Protein AF-A0A8X6PS92-F1 (afdb_monomer)

Organism: Nephila pilipes (NCBI:txid299642)

Structure (mmCIF, N/CA/C/O backbone):
data_AF-A0A8X6PS92-F1
#
_entry.id   AF-A0A8X6PS92-F1
#
loop_
_atom_site.group_PDB
_atom_site.id
_atom_site.type_symbol
_atom_site.label_atom_id
_atom_site.label_alt_id
_atom_site.label_comp_id
_atom_site.label_asym_id
_atom_site.label_entity_id
_atom_site.label_seq_id
_atom_site.pdbx_PDB_ins_code
_atom_site.Cartn_x
_atom_site.Cartn_y
_atom_site.Cartn_z
_atom_site.occupancy
_atom_site.B_iso_or_equiv
_atom_site.auth_seq_id
_atom_site.auth_comp_id
_atom_site.auth_asym_id
_atom_site.auth_atom_id
_atom_site.pdbx_PDB_model_num
ATOM 1 N N . MET A 1 1 ? -15.299 3.520 23.440 1.00 48.19 1 MET A N 1
ATOM 2 C CA . MET A 1 1 ? -14.769 2.209 23.002 1.00 48.19 1 MET A CA 1
ATOM 3 C C . MET A 1 1 ? -15.934 1.290 22.659 1.00 48.19 1 MET A C 1
ATOM 5 O O . MET A 1 1 ? -16.917 1.292 23.391 1.00 48.19 1 MET A O 1
ATOM 9 N N . GLN A 1 2 ? -15.912 0.621 21.501 1.00 51.88 2 GLN A N 1
ATOM 10 C CA . GLN A 1 2 ? -16.994 -0.278 21.080 1.00 51.88 2 GLN A CA 1
ATOM 11 C C . GLN A 1 2 ? -16.654 -1.713 21.509 1.00 51.88 2 GLN A C 1
ATOM 13 O O . GLN A 1 2 ? -15.780 -2.333 20.922 1.00 51.88 2 GLN A O 1
ATOM 18 N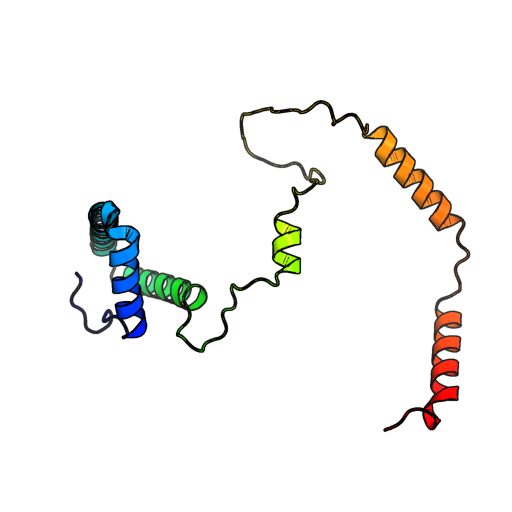 N . ASN A 1 3 ? -17.352 -2.242 22.516 1.00 41.56 3 ASN A N 1
ATOM 19 C CA . ASN A 1 3 ? -17.182 -3.619 22.993 1.00 41.56 3 ASN A CA 1
ATOM 20 C C . ASN A 1 3 ? -17.927 -4.596 22.072 1.00 41.56 3 ASN A C 1
ATOM 22 O O . ASN A 1 3 ? -19.087 -4.936 22.307 1.00 41.56 3 ASN A O 1
ATOM 26 N N . LYS A 1 4 ? -17.279 -5.011 20.984 1.00 46.00 4 LYS A N 1
ATOM 27 C CA . LYS A 1 4 ? -17.661 -6.194 20.205 1.00 46.00 4 LYS A CA 1
ATOM 28 C C . LYS A 1 4 ? -16.395 -7.009 19.993 1.00 46.00 4 LYS A C 1
ATOM 30 O O . LYS A 1 4 ? -15.435 -6.474 19.460 1.00 46.00 4 LYS A O 1
ATOM 35 N N . THR A 1 5 ? -16.436 -8.296 20.311 1.00 45.94 5 THR A N 1
ATOM 36 C CA . THR A 1 5 ? -15.331 -9.274 20.224 1.00 45.94 5 THR A CA 1
ATOM 37 C C . THR A 1 5 ? -14.675 -9.376 18.833 1.00 45.94 5 THR A C 1
ATOM 39 O O . THR A 1 5 ? -13.626 -9.976 18.677 1.00 45.94 5 THR A O 1
ATOM 42 N N . ARG A 1 6 ? -15.278 -8.772 17.794 1.00 44.06 6 ARG A N 1
ATOM 43 C CA . ARG A 1 6 ? -14.731 -8.662 16.426 1.00 44.06 6 ARG A CA 1
ATOM 44 C C . ARG A 1 6 ? -13.796 -7.453 16.221 1.00 44.06 6 ARG A C 1
ATOM 46 O O . ARG A 1 6 ? -13.252 -7.299 15.137 1.00 44.06 6 ARG A O 1
ATOM 53 N N . LEU A 1 7 ? -13.696 -6.558 17.201 1.00 59.22 7 LEU A N 1
ATOM 54 C CA . LEU A 1 7 ? -12.907 -5.317 17.159 1.00 59.22 7 LEU A CA 1
ATOM 55 C C . LEU A 1 7 ? -11.775 -5.327 18.198 1.00 59.22 7 LEU A C 1
ATOM 57 O O . LEU A 1 7 ? -11.254 -4.269 18.545 1.00 59.22 7 LEU A O 1
ATOM 61 N N . GLU A 1 8 ? -11.434 -6.498 18.738 1.00 71.62 8 GLU A N 1
ATOM 62 C CA . GLU A 1 8 ? -10.264 -6.626 19.601 1.00 71.62 8 GLU A CA 1
ATOM 63 C C . GLU A 1 8 ? -9.004 -6.415 18.761 1.00 71.62 8 GLU A C 1
ATOM 65 O O . GLU A 1 8 ? -8.849 -7.000 17.689 1.00 71.62 8 GLU A O 1
ATOM 70 N N . LEU A 1 9 ? -8.150 -5.506 19.234 1.00 80.50 9 LEU A N 1
ATOM 71 C CA . LEU A 1 9 ? -6.857 -5.222 18.626 1.00 80.50 9 LEU A CA 1
ATOM 72 C C . LEU A 1 9 ? -5.986 -6.470 18.755 1.00 80.50 9 LEU A C 1
ATOM 74 O O . LEU A 1 9 ? -5.870 -7.023 19.849 1.00 80.50 9 LEU A O 1
ATOM 78 N N . ALA A 1 10 ? -5.343 -6.880 17.666 1.00 86.12 10 ALA A N 1
ATOM 79 C CA . ALA A 1 10 ? -4.267 -7.857 17.748 1.00 86.12 10 ALA A CA 1
ATOM 80 C C . ALA A 1 10 ? -3.093 -7.288 18.568 1.00 86.12 10 ALA A C 1
ATOM 82 O O . ALA A 1 10 ? -2.927 -6.068 18.661 1.00 86.12 10 ALA A O 1
ATOM 83 N N . ASP A 1 11 ? -2.235 -8.153 19.112 1.00 87.88 11 ASP A N 1
ATOM 84 C CA . ASP A 1 11 ? -1.134 -7.738 19.998 1.00 87.88 11 ASP A CA 1
ATOM 85 C C . ASP A 1 11 ? -0.231 -6.658 19.369 1.00 87.88 11 ASP A C 1
ATOM 87 O O . ASP A 1 11 ? 0.101 -5.661 20.013 1.00 87.88 11 ASP A O 1
ATOM 91 N N . TYR A 1 12 ? 0.087 -6.785 18.073 1.00 88.19 12 TYR A N 1
ATOM 92 C CA . TYR A 1 12 ? 0.883 -5.788 17.342 1.00 88.19 12 TYR A CA 1
ATOM 93 C C . TYR A 1 12 ? 0.141 -4.450 17.145 1.00 88.19 12 TYR A C 1
ATOM 95 O O . TYR A 1 12 ? 0.764 -3.387 17.103 1.00 88.19 12 TYR A O 1
ATOM 103 N N . GLU A 1 13 ? -1.191 -4.472 17.021 1.00 89.75 13 GLU A N 1
ATOM 104 C CA . GLU A 1 13 ? -2.014 -3.261 16.913 1.00 89.75 13 GLU A CA 1
ATOM 105 C C . GLU A 1 13 ? -2.071 -2.538 18.266 1.00 89.75 13 GLU A C 1
ATOM 107 O O . GLU A 1 13 ? -1.978 -1.308 18.315 1.00 89.75 13 GLU A O 1
ATOM 112 N N . ALA A 1 14 ? -2.155 -3.291 19.368 1.00 89.81 14 ALA A N 1
ATOM 113 C CA . ALA A 1 14 ? -2.106 -2.756 20.726 1.00 89.81 14 ALA A CA 1
ATOM 114 C C . ALA A 1 14 ? -0.734 -2.140 21.055 1.00 89.81 14 ALA A C 1
ATOM 116 O O . ALA A 1 14 ? -0.669 -1.029 21.589 1.00 89.81 14 ALA A O 1
ATOM 117 N N . GLU A 1 15 ? 0.364 -2.801 20.675 1.00 91.38 15 GLU A N 1
ATOM 118 C CA . GLU A 1 15 ? 1.717 -2.253 20.823 1.00 91.38 15 GLU A CA 1
ATOM 119 C C . GLU A 1 15 ? 1.889 -0.956 20.013 1.00 91.38 15 GLU A C 1
ATOM 121 O O . GLU A 1 15 ? 2.382 0.056 20.528 1.00 91.38 15 GLU A O 1
ATOM 126 N N . ASN A 1 16 ? 1.410 -0.940 18.765 1.00 91.44 16 ASN A N 1
ATOM 127 C CA . ASN A 1 16 ? 1.416 0.259 17.929 1.00 91.44 16 ASN A CA 1
ATOM 128 C C . ASN A 1 16 ? 0.600 1.397 18.549 1.00 91.44 16 ASN A C 1
ATOM 130 O O . ASN A 1 16 ? 1.055 2.544 18.551 1.00 91.44 16 ASN A O 1
ATOM 134 N N . LEU A 1 17 ? -0.576 1.101 19.105 1.00 93.38 17 LEU A N 1
ATOM 135 C CA . LEU A 1 17 ? -1.399 2.090 19.795 1.00 93.38 17 LEU A CA 1
ATOM 136 C C . LEU A 1 17 ? -0.660 2.685 20.999 1.00 93.38 17 LEU A C 1
ATOM 138 O O . LEU A 1 17 ? -0.602 3.909 21.125 1.00 93.38 17 LEU A O 1
ATOM 142 N N . ALA A 1 18 ? -0.043 1.851 21.838 1.00 93.69 18 ALA A N 1
ATOM 143 C CA . ALA A 1 18 ? 0.746 2.305 22.983 1.00 93.69 18 ALA A CA 1
ATOM 144 C C . ALA A 1 18 ? 1.922 3.197 22.544 1.00 93.69 18 ALA A C 1
ATOM 146 O O . ALA A 1 18 ? 2.185 4.254 23.132 1.00 93.69 18 ALA A O 1
ATOM 147 N N . ARG A 1 19 ? 2.600 2.826 21.451 1.00 93.75 19 ARG A N 1
ATOM 148 C CA . ARG A 1 19 ? 3.671 3.636 20.858 1.00 93.75 19 ARG A CA 1
ATOM 149 C C . ARG A 1 19 ? 3.152 4.987 20.360 1.00 93.75 19 ARG A C 1
ATOM 151 O O . ARG A 1 19 ? 3.762 6.017 20.654 1.00 93.75 19 ARG A O 1
ATOM 158 N N . LEU A 1 20 ? 2.031 5.002 19.638 1.00 95.19 20 LEU A N 1
ATOM 159 C CA . LEU A 1 20 ? 1.408 6.223 19.118 1.00 95.19 20 LEU A CA 1
ATOM 160 C C . LEU A 1 20 ? 0.930 7.143 20.246 1.00 95.19 20 LEU A C 1
ATOM 162 O O . LEU A 1 20 ? 1.161 8.348 20.172 1.00 95.19 20 LEU A O 1
ATOM 166 N N . GLN A 1 21 ? 0.347 6.594 21.314 1.00 93.69 21 GLN A N 1
ATOM 167 C CA . GLN A 1 21 ? -0.027 7.343 22.518 1.00 93.69 21 GLN A CA 1
ATOM 168 C C . GLN A 1 21 ? 1.178 8.029 23.160 1.00 93.69 21 GLN A C 1
ATOM 170 O O . GLN A 1 21 ? 1.115 9.210 23.502 1.00 93.69 21 GLN A O 1
ATOM 175 N N . LYS A 1 22 ? 2.309 7.321 23.266 1.00 95.88 22 LYS A N 1
ATOM 176 C CA . LYS A 1 22 ? 3.552 7.898 23.790 1.00 95.88 22 LYS A CA 1
ATOM 177 C C . LYS A 1 22 ? 4.093 9.006 22.881 1.00 95.88 22 LYS A C 1
ATOM 179 O O . LYS A 1 22 ? 4.467 10.070 23.375 1.00 95.88 22 LYS A O 1
ATOM 184 N N . MET A 1 23 ? 4.115 8.781 21.564 1.00 95.69 23 MET A N 1
ATOM 185 C CA . MET A 1 23 ? 4.617 9.747 20.575 1.00 95.69 23 MET A CA 1
ATOM 186 C C . MET A 1 23 ? 3.747 11.007 20.474 1.00 95.69 23 MET A C 1
ATOM 188 O O . MET A 1 23 ? 4.273 12.114 20.365 1.00 95.69 23 MET A O 1
ATOM 192 N N . PHE A 1 24 ? 2.425 10.851 20.527 1.00 95.06 24 PHE A N 1
ATOM 193 C CA . PHE A 1 24 ? 1.454 11.933 20.362 1.00 95.06 24 PHE A CA 1
ATOM 194 C C . PHE A 1 24 ? 0.771 12.339 21.671 1.00 95.06 24 PHE A C 1
ATOM 196 O O . PHE A 1 24 ? -0.322 12.898 21.637 1.00 95.06 24 PHE A O 1
ATOM 203 N N . SER A 1 25 ? 1.425 12.133 22.816 1.00 95.50 25 SER A N 1
ATOM 204 C CA . SER A 1 25 ? 0.867 12.384 24.156 1.00 95.50 25 SER A CA 1
ATOM 205 C C . SER A 1 25 ? 0.214 13.763 24.305 1.00 95.50 25 SER A C 1
ATOM 207 O O . SER A 1 25 ? -0.923 13.872 24.750 1.00 95.50 25 SER A O 1
ATOM 209 N N . ARG A 1 26 ? 0.878 14.826 23.832 1.00 96.69 26 ARG A N 1
ATOM 210 C CA . ARG A 1 26 ? 0.360 16.209 23.893 1.00 96.69 26 ARG A CA 1
ATOM 211 C C . ARG A 1 26 ? -0.878 16.461 23.029 1.00 96.69 26 ARG A C 1
ATOM 213 O O . ARG A 1 26 ? -1.601 17.417 23.277 1.00 96.69 26 ARG A O 1
ATOM 220 N N . LYS A 1 27 ? -1.093 15.655 21.986 1.00 96.38 27 LYS A N 1
ATOM 221 C CA . LYS A 1 27 ? -2.238 15.761 21.066 1.00 96.38 27 LYS A CA 1
ATOM 222 C C . LYS A 1 27 ? -3.246 14.629 21.269 1.00 96.38 27 LYS A C 1
ATOM 224 O O . LYS A 1 27 ? -4.194 14.530 20.494 1.00 96.38 27 LYS A O 1
ATOM 229 N N . TRP A 1 28 ? -3.052 13.786 22.284 1.00 95.50 28 TRP A N 1
ATOM 230 C CA . TRP A 1 28 ? -3.841 12.575 22.461 1.00 95.50 28 TRP A CA 1
ATOM 231 C C . TRP A 1 28 ? -5.327 12.878 22.656 1.00 95.50 28 TRP A C 1
ATOM 233 O O . TRP A 1 28 ? -6.155 12.262 21.995 1.00 95.50 28 TRP A O 1
ATOM 243 N N . GLU A 1 29 ? -5.654 13.900 23.449 1.00 95.88 29 GLU A N 1
ATOM 244 C CA . GLU A 1 29 ? -7.038 14.354 23.642 1.00 95.88 29 GLU A CA 1
ATOM 245 C C . GLU A 1 29 ? -7.724 14.731 22.324 1.00 95.88 29 GLU A C 1
ATOM 247 O O . GLU A 1 29 ? -8.868 14.357 22.080 1.00 95.88 29 GLU A O 1
ATOM 252 N N . PHE A 1 30 ? -7.010 15.406 21.418 1.00 97.06 30 PHE A N 1
ATOM 253 C CA . PHE A 1 30 ? -7.554 15.756 20.106 1.00 97.06 30 PHE A CA 1
ATOM 254 C C . PHE A 1 30 ? -7.804 14.513 19.243 1.00 97.06 30 PHE A C 1
ATOM 256 O O . PHE A 1 30 ? -8.857 14.392 18.618 1.00 97.06 30 PHE A O 1
ATOM 263 N N . ILE A 1 31 ? -6.856 13.570 19.237 1.00 95.31 31 ILE A N 1
ATOM 264 C CA . ILE A 1 31 ? -6.979 12.299 18.509 1.00 95.31 31 ILE A CA 1
ATOM 265 C C . ILE A 1 31 ? -8.169 11.496 19.047 1.00 95.31 31 ILE A C 1
ATOM 267 O O . ILE A 1 31 ? -8.984 10.996 18.271 1.00 95.31 31 ILE A O 1
ATOM 271 N N . PHE A 1 32 ? -8.301 11.406 20.370 1.00 94.00 32 PHE A N 1
ATOM 272 C CA . PHE A 1 32 ? -9.398 10.703 21.022 1.00 94.00 32 PHE A CA 1
ATOM 273 C C . PHE A 1 32 ? -10.750 11.353 20.716 1.00 94.00 32 PHE A C 1
ATOM 275 O O . PHE A 1 32 ? -11.689 10.657 20.332 1.00 94.00 32 PHE A O 1
ATOM 282 N N . MET A 1 33 ? -10.839 12.682 20.804 1.00 97.19 33 MET A N 1
ATOM 283 C CA . MET A 1 33 ? -12.042 13.436 20.452 1.00 97.19 33 MET A CA 1
ATOM 284 C C . MET A 1 33 ? -12.461 13.188 18.994 1.00 97.19 33 MET A C 1
ATOM 286 O O . MET A 1 33 ? -13.640 12.959 18.720 1.00 97.19 33 MET A O 1
ATOM 290 N N . GLN A 1 34 ? -11.505 13.173 18.059 1.00 97.50 34 GLN A N 1
ATOM 291 C CA . GLN A 1 34 ? -11.776 12.875 16.651 1.00 97.50 34 GLN A CA 1
ATOM 292 C C . GLN A 1 34 ? -12.269 11.431 16.457 1.00 97.50 34 GLN A C 1
ATOM 294 O O . GLN A 1 34 ? -13.259 11.211 15.756 1.00 97.50 34 GLN A O 1
ATOM 299 N N . ALA A 1 35 ? -11.634 10.454 17.112 1.00 93.44 35 ALA A N 1
ATOM 300 C CA . ALA A 1 35 ? -12.055 9.053 17.065 1.00 93.44 35 ALA A CA 1
ATOM 301 C C . ALA A 1 35 ? -13.463 8.852 17.657 1.00 93.44 35 ALA A C 1
ATOM 303 O O . ALA A 1 35 ? -14.273 8.088 17.128 1.00 93.44 35 ALA A O 1
ATOM 304 N N . GLU A 1 36 ? -13.791 9.566 18.736 1.00 93.31 36 GLU A N 1
ATOM 305 C CA . GLU A 1 36 ? -15.114 9.513 19.352 1.00 93.31 36 GLU A CA 1
ATOM 306 C C . GLU A 1 36 ? -16.194 10.118 18.441 1.00 93.31 36 GLU A C 1
ATOM 308 O O . GLU A 1 36 ? -17.279 9.543 18.294 1.00 93.31 36 GLU A O 1
ATOM 313 N N . ALA A 1 37 ? -15.898 11.249 17.792 1.00 96.06 37 ALA A N 1
ATOM 314 C CA . ALA A 1 37 ? -16.785 11.871 16.815 1.00 96.06 37 ALA A CA 1
ATOM 315 C C . ALA A 1 37 ? -17.047 10.943 15.618 1.00 96.06 37 ALA A C 1
ATOM 317 O O . ALA A 1 37 ? -18.206 10.747 15.245 1.00 96.06 37 ALA A O 1
ATOM 318 N N . GLN A 1 38 ? -16.006 10.302 15.080 1.00 93.31 38 GLN A N 1
ATOM 319 C CA . GLN A 1 38 ? -16.133 9.326 13.994 1.00 93.31 38 GLN A CA 1
ATOM 320 C C . GLN A 1 38 ? -17.026 8.145 14.410 1.00 93.31 38 GLN A C 1
ATOM 322 O O . GLN A 1 38 ? -18.027 7.858 13.753 1.00 93.31 38 GLN A O 1
ATOM 327 N N . ALA A 1 39 ? -16.780 7.563 15.590 1.00 90.94 39 ALA A N 1
ATOM 328 C CA . ALA A 1 39 ? -17.594 6.469 16.117 1.00 90.94 39 ALA A CA 1
ATOM 329 C C . ALA A 1 39 ? -19.074 6.852 16.321 1.00 90.94 39 ALA A C 1
ATOM 331 O O . ALA A 1 39 ? -19.955 5.992 16.214 1.00 90.94 39 ALA A O 1
ATOM 332 N N . LYS A 1 40 ? -19.377 8.123 16.629 1.00 94.25 40 LYS A N 1
ATOM 333 C CA . LYS A 1 40 ? -20.757 8.638 16.717 1.00 94.25 40 LYS A CA 1
ATOM 334 C C . LYS A 1 40 ? -21.428 8.696 15.343 1.00 94.25 40 LYS A C 1
ATOM 336 O O . LYS A 1 40 ? -22.611 8.369 15.251 1.00 94.25 40 LYS A O 1
ATOM 341 N N . VAL A 1 41 ? -20.700 9.073 14.293 1.00 93.81 41 VAL A N 1
ATOM 342 C CA . VAL A 1 41 ? -21.212 9.072 12.912 1.00 93.81 41 VAL A CA 1
ATOM 343 C C . VAL A 1 41 ? -21.459 7.641 12.442 1.00 93.81 41 VAL A C 1
ATOM 345 O O . VAL A 1 41 ? -22.553 7.335 11.971 1.00 93.81 41 VAL A O 1
ATOM 348 N N . ASP A 1 42 ? -20.512 6.731 12.670 1.00 90.12 42 ASP A N 1
ATOM 349 C CA . ASP A 1 42 ? -20.656 5.332 12.253 1.00 90.12 42 ASP A CA 1
ATOM 350 C C . ASP A 1 42 ? -21.817 4.642 12.963 1.00 90.12 42 ASP A C 1
ATOM 352 O O . ASP A 1 42 ? -22.511 3.819 12.370 1.00 90.12 42 ASP A O 1
ATOM 356 N N . LYS A 1 43 ? -22.114 5.036 14.210 1.00 90.50 43 LYS A N 1
ATOM 357 C CA . LYS A 1 43 ? -23.293 4.564 14.947 1.00 90.50 43 LYS A CA 1
ATOM 358 C C . LYS A 1 43 ? -24.627 4.870 14.272 1.00 90.50 43 LYS A C 1
ATOM 360 O O . LYS A 1 43 ? -25.556 4.095 14.497 1.00 90.50 43 LYS A O 1
ATOM 365 N N . LYS A 1 44 ? -24.710 5.923 13.457 1.00 94.25 44 LYS A N 1
ATOM 366 C CA . LYS A 1 44 ? -25.926 6.313 12.728 1.00 94.25 44 LYS A CA 1
ATOM 367 C C . LYS A 1 44 ? -26.111 5.564 11.404 1.00 94.25 44 LYS A C 1
ATOM 369 O O . LYS A 1 44 ? -27.194 5.638 10.843 1.00 94.25 44 LYS A O 1
ATOM 374 N N . ARG A 1 45 ? -25.084 4.856 10.919 1.00 93.12 45 ARG A N 1
ATOM 375 C CA . ARG A 1 45 ? -25.134 4.089 9.665 1.00 93.12 45 ARG A CA 1
ATOM 376 C C . ARG A 1 45 ? -25.825 2.745 9.819 1.00 93.12 45 ARG A C 1
ATOM 378 O O . ARG A 1 45 ? -25.763 2.125 10.893 1.00 93.12 45 ARG A O 1
ATOM 385 N N . ASP A 1 46 ? -26.360 2.258 8.703 1.00 95.56 46 ASP A N 1
ATOM 386 C CA . ASP A 1 46 ? -26.956 0.933 8.597 1.00 95.56 46 ASP A CA 1
ATOM 387 C C . ASP A 1 46 ? -25.942 -0.172 8.898 1.00 95.56 46 ASP A C 1
ATOM 389 O O . ASP A 1 46 ? -24.733 -0.054 8.684 1.00 95.56 46 ASP A O 1
ATOM 393 N N . LYS A 1 47 ? -26.440 -1.299 9.414 1.00 93.25 47 LYS A N 1
ATOM 394 C CA . LYS A 1 47 ? -25.593 -2.413 9.869 1.00 93.25 47 LYS A CA 1
ATOM 395 C C . LYS A 1 47 ? -24.736 -2.997 8.745 1.00 93.25 47 LYS A C 1
ATOM 397 O O . LYS A 1 47 ? -23.607 -3.408 9.011 1.00 93.25 47 LYS A O 1
ATOM 402 N N . LEU A 1 48 ? -25.281 -3.089 7.530 1.00 94.31 48 LEU A N 1
ATOM 403 C CA . LEU A 1 48 ? -24.550 -3.609 6.375 1.00 94.31 48 LEU A CA 1
ATOM 404 C C . LEU A 1 48 ? -23.489 -2.611 5.912 1.00 94.31 48 LEU A C 1
ATOM 406 O O . LEU A 1 48 ? -22.325 -2.983 5.807 1.00 94.31 48 LEU A O 1
ATOM 410 N N . GLU A 1 49 ? -23.877 -1.350 5.724 1.00 93.62 49 GLU A N 1
ATOM 411 C CA . GLU A 1 49 ? -22.976 -0.271 5.312 1.00 93.62 49 GLU A CA 1
ATOM 412 C C . GLU A 1 49 ? -21.789 -0.139 6.273 1.00 93.62 49 GLU A C 1
ATOM 414 O O . GLU A 1 49 ? -20.637 -0.155 5.847 1.00 93.62 49 GLU A O 1
ATOM 419 N N . ARG A 1 50 ? -22.055 -0.138 7.584 1.00 93.81 50 ARG A N 1
ATOM 420 C CA . ARG A 1 50 ? -21.006 -0.094 8.608 1.00 93.81 50 ARG A CA 1
ATOM 421 C C . ARG A 1 50 ? -20.036 -1.266 8.502 1.00 93.81 50 ARG A C 1
ATOM 423 O O . ARG A 1 50 ? -18.836 -1.066 8.577 1.00 93.81 50 ARG A O 1
ATOM 430 N N . LYS A 1 51 ? -20.530 -2.491 8.288 1.00 92.31 51 LYS A N 1
ATOM 431 C CA . LYS A 1 51 ? -19.653 -3.664 8.128 1.00 92.31 51 LYS A CA 1
ATOM 432 C C . LYS A 1 51 ? -18.753 -3.553 6.898 1.00 92.31 51 LYS A C 1
ATOM 434 O O . LYS A 1 51 ? -17.619 -4.018 6.969 1.00 92.31 51 LYS A O 1
ATOM 439 N N . VAL A 1 52 ? -19.271 -3.011 5.796 1.00 95.25 52 VAL A N 1
ATOM 440 C CA . VAL A 1 52 ? -18.503 -2.820 4.559 1.00 95.25 52 VAL A CA 1
ATOM 441 C C . VAL A 1 52 ? -17.425 -1.763 4.775 1.00 95.25 52 VAL A C 1
ATOM 443 O O . VAL A 1 52 ? -16.264 -2.037 4.486 1.00 95.25 52 VAL A O 1
ATOM 446 N N . LEU A 1 53 ? -17.783 -0.609 5.344 1.00 94.50 53 LEU A N 1
ATOM 447 C CA . LEU A 1 53 ? -16.837 0.474 5.620 1.00 94.50 53 LEU A CA 1
ATOM 448 C C . LEU A 1 53 ? -15.755 0.055 6.624 1.00 94.50 53 LEU A C 1
ATOM 450 O O . LEU A 1 53 ? -14.578 0.224 6.323 1.00 94.50 53 LEU A O 1
ATOM 454 N N . ASP A 1 54 ? -16.123 -0.588 7.740 1.00 91.88 54 ASP A N 1
ATOM 455 C CA . ASP A 1 54 ? -15.159 -1.120 8.718 1.00 91.88 54 ASP A CA 1
ATOM 456 C C . ASP A 1 54 ? -14.172 -2.098 8.045 1.00 91.88 54 ASP A C 1
ATOM 458 O O . ASP A 1 54 ? -12.978 -2.106 8.337 1.00 91.88 54 ASP A O 1
ATOM 462 N N . SER A 1 55 ? -14.666 -2.944 7.129 1.00 91.94 55 SER A N 1
ATOM 463 C CA . SER A 1 55 ? -13.831 -3.916 6.413 1.00 91.94 55 SER A CA 1
ATOM 464 C C . SER A 1 55 ? -12.896 -3.253 5.403 1.00 91.94 55 SER A C 1
ATOM 466 O O . 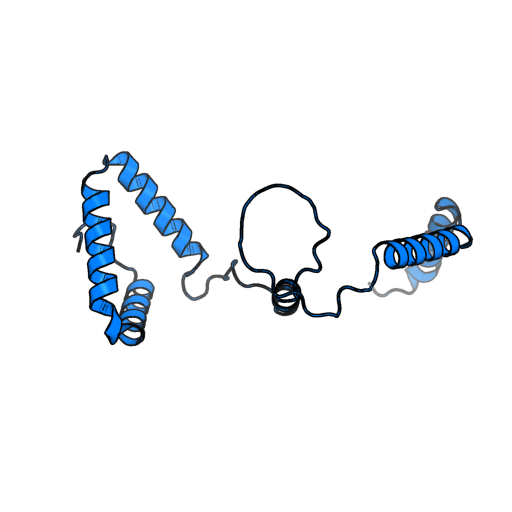SER A 1 55 ? -11.764 -3.706 5.247 1.00 91.94 55 SER A O 1
ATOM 468 N N . GLN A 1 56 ? -13.355 -2.214 4.703 1.00 95.38 56 GLN A N 1
ATOM 469 C CA . GLN A 1 56 ? -12.531 -1.444 3.769 1.00 95.38 56 GLN A CA 1
ATOM 470 C C . GLN A 1 56 ? -11.438 -0.673 4.507 1.00 95.38 56 GLN A C 1
ATOM 472 O O . GLN A 1 56 ? -10.284 -0.690 4.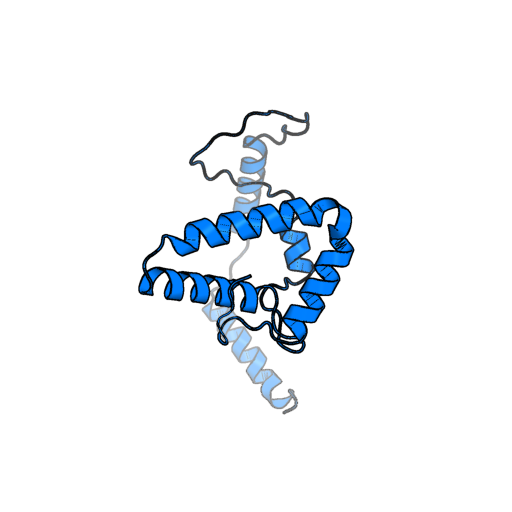085 1.00 95.38 56 GLN A O 1
ATOM 477 N N . GLU A 1 57 ? -11.791 -0.039 5.624 1.00 93.00 57 GLU A N 1
ATOM 478 C CA . GLU A 1 57 ? -10.832 0.664 6.470 1.00 93.00 57 GLU A CA 1
ATOM 479 C C . GLU A 1 57 ? -9.778 -0.300 7.025 1.00 93.00 57 GLU A C 1
ATOM 481 O O . GLU A 1 57 ? -8.585 -0.002 6.964 1.00 93.00 57 GLU A O 1
ATOM 486 N N . ARG A 1 58 ? -10.184 -1.492 7.483 1.00 91.12 58 ARG A N 1
ATOM 487 C CA . ARG A 1 58 ? -9.229 -2.509 7.941 1.00 91.12 58 ARG A CA 1
ATOM 488 C C . ARG A 1 58 ? -8.274 -2.940 6.827 1.00 91.12 58 ARG A C 1
ATOM 490 O O . ARG A 1 58 ? -7.068 -2.881 7.027 1.00 91.12 58 ARG A O 1
ATOM 497 N N . ALA A 1 59 ? -8.790 -3.242 5.634 1.00 91.56 59 ALA A N 1
ATOM 498 C CA . ALA A 1 59 ? -7.958 -3.606 4.486 1.00 91.56 59 ALA A CA 1
ATOM 499 C C . ALA A 1 59 ? -6.981 -2.488 4.074 1.00 91.56 59 ALA A C 1
ATOM 501 O O . ALA A 1 59 ? -5.846 -2.761 3.682 1.00 91.56 59 ALA A O 1
ATOM 502 N N . PHE A 1 60 ? -7.392 -1.219 4.181 1.00 93.94 60 PHE A N 1
ATOM 503 C CA . PHE A 1 60 ? -6.493 -0.087 3.956 1.00 93.94 60 PHE A CA 1
ATOM 504 C C . PHE A 1 60 ? -5.318 -0.109 4.941 1.00 93.94 60 PHE A C 1
ATOM 506 O O . PHE A 1 60 ? -4.162 0.037 4.527 1.00 93.94 60 PHE A O 1
ATOM 513 N N . TRP A 1 61 ? -5.599 -0.305 6.231 1.00 93.25 61 TRP A N 1
ATOM 514 C CA . TRP A 1 61 ? -4.562 -0.346 7.257 1.00 93.25 61 TRP A CA 1
ATOM 515 C C . TRP A 1 61 ? -3.670 -1.582 7.150 1.00 93.25 61 TRP A C 1
ATOM 517 O O . TRP A 1 61 ? -2.466 -1.432 7.333 1.00 93.25 61 TRP A O 1
ATOM 527 N N . ASP A 1 62 ? -4.198 -2.739 6.749 1.00 90.00 62 ASP A N 1
ATOM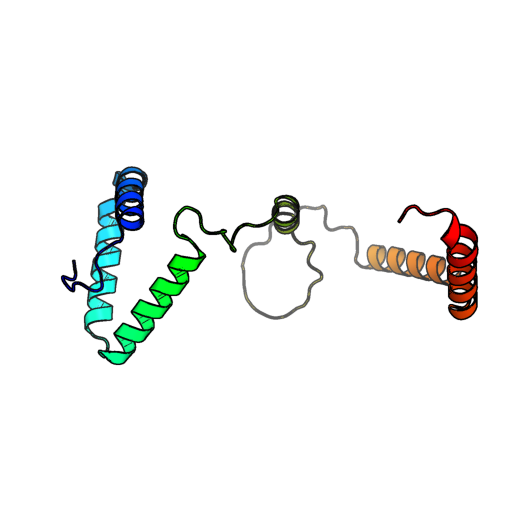 528 C CA . ASP A 1 62 ? -3.407 -3.960 6.531 1.00 90.00 62 ASP A CA 1
ATOM 529 C C . ASP A 1 62 ? -2.310 -3.760 5.468 1.00 90.00 62 ASP A C 1
ATOM 531 O O . ASP A 1 62 ? -1.209 -4.291 5.592 1.00 90.00 62 ASP A O 1
ATOM 535 N N . VAL A 1 63 ? -2.569 -2.939 4.443 1.00 90.44 63 VAL A N 1
ATOM 536 C CA . VAL A 1 63 ? -1.577 -2.605 3.404 1.00 90.44 63 VAL A CA 1
ATOM 537 C C . VAL A 1 63 ? -0.534 -1.600 3.904 1.00 90.44 63 VAL A C 1
ATOM 539 O O . VAL A 1 63 ? 0.647 -1.714 3.583 1.00 90.44 63 VAL A O 1
ATOM 542 N N . HIS A 1 64 ? -0.953 -0.592 4.673 1.00 90.62 64 HIS A N 1
ATOM 543 C CA . HIS A 1 64 ? -0.080 0.520 5.077 1.00 90.62 64 HIS A CA 1
ATOM 544 C C . HIS A 1 64 ? 0.656 0.277 6.399 1.00 90.62 64 HIS A C 1
AT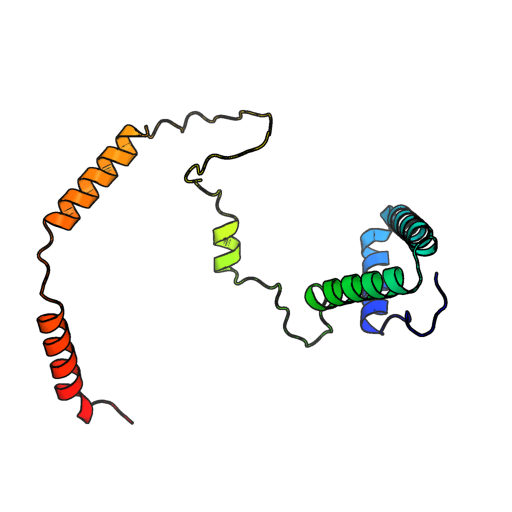OM 546 O O . HIS A 1 64 ? 1.645 0.955 6.695 1.00 90.62 64 HIS A O 1
ATOM 552 N N . ARG A 1 65 ? 0.152 -0.632 7.228 1.00 89.44 65 ARG A N 1
ATOM 553 C CA . ARG A 1 65 ? 0.708 -1.064 8.514 1.00 89.44 65 ARG A CA 1
ATOM 554 C C . ARG A 1 65 ? 0.642 -2.593 8.571 1.00 89.44 65 ARG A C 1
ATOM 556 O O . ARG A 1 65 ? -0.063 -3.133 9.424 1.00 89.44 65 ARG A O 1
ATOM 563 N N . PRO A 1 66 ? 1.343 -3.278 7.649 1.00 87.81 66 PRO A N 1
ATOM 564 C CA . PRO A 1 66 ? 1.293 -4.727 7.574 1.00 87.81 66 PRO A CA 1
ATOM 565 C C . PRO A 1 66 ? 1.792 -5.352 8.874 1.00 87.81 66 PRO A C 1
ATOM 567 O O . PRO A 1 66 ? 2.606 -4.769 9.598 1.00 87.81 66 PRO A O 1
ATOM 570 N N . VAL A 1 67 ? 1.301 -6.559 9.149 1.00 86.06 67 VAL A N 1
ATOM 571 C CA . VAL A 1 67 ? 1.749 -7.372 10.282 1.00 86.06 67 VAL A CA 1
ATOM 572 C C . VAL A 1 67 ? 3.280 -7.498 10.239 1.00 86.06 67 VAL A C 1
ATOM 574 O O . VAL A 1 67 ? 3.839 -7.699 9.154 1.00 86.06 67 VAL A O 1
ATOM 577 N N . PRO A 1 68 ? 3.983 -7.389 11.383 1.00 84.62 68 PRO A N 1
ATOM 578 C CA . PRO A 1 68 ? 5.427 -7.589 11.426 1.00 84.62 68 PRO A CA 1
ATOM 579 C C . PRO A 1 68 ? 5.838 -8.908 10.755 1.00 84.62 68 PRO A C 1
ATOM 581 O O . PRO A 1 68 ? 5.302 -9.967 11.069 1.00 84.62 68 PRO A O 1
ATOM 584 N N . GLY A 1 69 ? 6.783 -8.838 9.815 1.00 85.00 69 GLY A N 1
ATOM 585 C CA . GLY A 1 69 ? 7.231 -9.989 9.019 1.00 85.00 69 GLY A CA 1
ATOM 586 C C . GLY A 1 69 ? 6.551 -10.136 7.652 1.00 85.00 69 GLY A C 1
ATOM 587 O O . GLY A 1 69 ? 7.061 -10.874 6.810 1.00 85.00 69 GLY A O 1
ATOM 588 N N . CYS A 1 70 ? 5.465 -9.408 7.376 1.00 84.44 70 CYS A N 1
ATOM 589 C CA . CYS A 1 70 ? 4.905 -9.302 6.028 1.00 84.44 70 CYS A CA 1
ATOM 590 C C . CYS A 1 70 ? 5.654 -8.249 5.195 1.00 84.44 70 CYS A C 1
ATOM 592 O O . CYS A 1 70 ? 6.103 -7.223 5.706 1.00 84.44 70 CYS A O 1
ATOM 594 N N . VAL A 1 71 ? 5.763 -8.490 3.886 1.00 86.31 71 VAL A N 1
ATOM 595 C CA . VAL A 1 71 ? 6.378 -7.539 2.949 1.00 86.31 71 VAL A CA 1
ATOM 596 C C . VAL A 1 71 ? 5.530 -6.273 2.867 1.00 86.31 71 VAL A C 1
ATOM 598 O O . VAL A 1 71 ? 4.332 -6.334 2.593 1.00 86.31 71 VAL A O 1
ATOM 601 N N . ASN A 1 72 ? 6.162 -5.116 3.050 1.00 87.50 72 ASN A N 1
ATOM 602 C CA . ASN A 1 72 ? 5.496 -3.832 2.924 1.00 87.50 72 ASN A CA 1
ATOM 603 C C . ASN A 1 72 ? 5.433 -3.390 1.458 1.00 87.50 72 ASN A C 1
ATOM 605 O O . ASN A 1 72 ? 6.396 -2.875 0.891 1.00 87.50 72 ASN A O 1
ATOM 609 N N . THR A 1 73 ? 4.267 -3.552 0.839 1.00 85.38 73 THR A N 1
ATOM 610 C CA . THR A 1 73 ? 4.049 -3.207 -0.574 1.00 85.38 73 THR A CA 1
ATOM 611 C C . THR A 1 73 ? 4.032 -1.703 -0.844 1.00 85.38 73 THR A C 1
ATOM 613 O O . THR A 1 73 ? 4.042 -1.293 -2.003 1.00 85.38 73 THR A O 1
ATOM 616 N N . THR A 1 74 ? 3.980 -0.869 0.200 1.00 85.25 74 THR A N 1
ATOM 617 C CA . THR A 1 74 ? 4.024 0.595 0.062 1.00 85.25 74 THR A CA 1
ATOM 618 C C . THR A 1 74 ? 5.451 1.142 0.021 1.00 85.25 74 THR A C 1
ATOM 620 O O . THR A 1 74 ? 5.648 2.318 -0.294 1.00 85.25 74 THR A O 1
ATOM 623 N N . GLU A 1 75 ? 6.458 0.306 0.299 1.00 81.38 75 GLU A N 1
ATOM 624 C CA . GLU A 1 75 ? 7.855 0.717 0.238 1.00 81.38 75 GLU A CA 1
ATOM 625 C C . GLU A 1 75 ? 8.286 0.990 -1.199 1.00 81.38 75 GLU A C 1
ATOM 627 O O . GLU A 1 75 ? 8.068 0.212 -2.130 1.00 81.38 75 GLU A O 1
ATOM 632 N N . MET A 1 76 ? 8.913 2.146 -1.384 1.00 79.75 76 MET A N 1
ATOM 633 C CA . MET A 1 76 ? 9.439 2.560 -2.670 1.00 79.75 76 MET A CA 1
ATOM 634 C C . MET A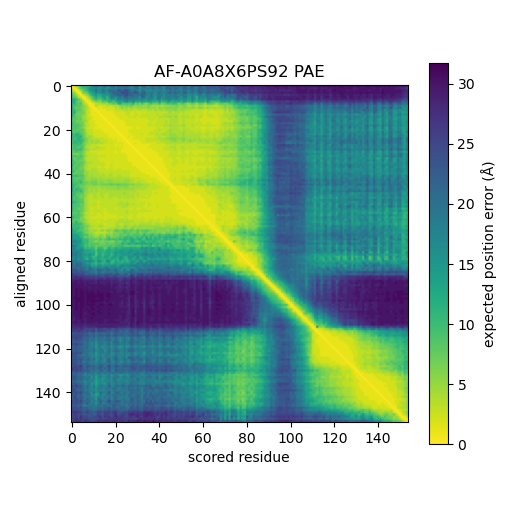 1 76 ? 10.950 2.434 -2.670 1.00 79.75 76 MET A C 1
ATOM 636 O O . MET A 1 76 ? 11.616 2.912 -1.755 1.00 79.75 76 MET A O 1
ATOM 640 N N . ASP A 1 77 ? 11.487 1.865 -3.751 1.00 82.06 77 ASP A N 1
ATOM 641 C CA . ASP A 1 77 ? 12.925 1.871 -3.999 1.00 82.06 77 ASP A CA 1
ATOM 642 C C . ASP A 1 77 ? 13.485 3.297 -3.877 1.00 82.06 77 ASP A C 1
ATOM 644 O O . ASP A 1 77 ? 12.912 4.258 -4.405 1.00 82.06 77 ASP A O 1
ATOM 648 N N . ILE A 1 78 ? 14.632 3.427 -3.213 1.00 82.81 78 ILE A N 1
ATOM 649 C CA . ILE A 1 78 ? 15.251 4.718 -2.890 1.00 82.81 78 ILE A CA 1
ATOM 650 C C . ILE A 1 78 ? 15.493 5.540 -4.160 1.00 82.81 78 ILE A C 1
ATOM 652 O O . ILE A 1 78 ? 15.216 6.740 -4.190 1.00 82.81 78 ILE A O 1
ATOM 656 N N . LYS A 1 79 ? 15.927 4.909 -5.260 1.00 83.69 79 LYS A N 1
ATOM 657 C CA . LYS A 1 79 ? 16.144 5.622 -6.527 1.00 83.69 79 LYS A CA 1
ATOM 658 C C . LYS A 1 79 ? 14.820 6.123 -7.097 1.00 83.69 79 LYS A C 1
ATOM 660 O O . LYS A 1 79 ? 14.787 7.202 -7.692 1.00 83.69 79 LYS A O 1
ATOM 665 N N . LYS A 1 80 ? 13.728 5.367 -6.935 1.00 83.44 80 LYS A N 1
ATOM 666 C CA . LYS A 1 80 ? 12.379 5.795 -7.338 1.00 83.44 80 LYS A CA 1
ATOM 667 C C . LYS A 1 80 ? 11.878 6.951 -6.466 1.00 83.44 80 LYS A C 1
ATOM 669 O O . LYS A 1 80 ? 11.423 7.944 -7.029 1.00 83.44 80 LYS A O 1
ATOM 674 N N . ALA A 1 81 ? 12.041 6.877 -5.147 1.00 81.38 81 ALA A N 1
ATOM 675 C CA . ALA A 1 81 ? 11.679 7.955 -4.224 1.00 81.38 81 ALA A CA 1
ATOM 676 C C . ALA A 1 81 ? 12.430 9.260 -4.547 1.00 81.38 81 ALA A C 1
ATOM 678 O O . ALA A 1 81 ? 11.816 10.317 -4.697 1.00 81.38 81 ALA A O 1
ATOM 679 N N . CYS A 1 82 ? 13.745 9.183 -4.782 1.00 77.88 82 CYS A N 1
ATOM 680 C CA . CYS A 1 82 ? 14.549 10.340 -5.177 1.00 77.88 82 CYS A CA 1
ATOM 681 C C . CYS A 1 82 ? 14.117 10.940 -6.523 1.00 77.88 82 CYS A C 1
ATOM 683 O O . CYS A 1 82 ? 14.186 12.154 -6.686 1.00 77.88 82 CYS A O 1
ATOM 685 N N . ARG A 1 83 ? 13.681 10.127 -7.499 1.00 81.31 83 ARG A N 1
ATOM 686 C CA . ARG A 1 83 ? 13.184 10.632 -8.793 1.00 81.31 83 ARG A CA 1
ATOM 687 C C . ARG A 1 83 ? 11.875 11.404 -8.654 1.00 81.31 83 ARG A C 1
ATOM 689 O O . ARG A 1 83 ? 11.727 12.417 -9.325 1.00 81.31 83 ARG A O 1
ATOM 696 N N . MET A 1 84 ? 10.960 10.947 -7.801 1.00 71.25 84 MET A N 1
ATOM 697 C CA . MET A 1 84 ? 9.675 11.625 -7.583 1.00 71.25 84 MET A CA 1
ATOM 698 C C . MET A 1 84 ? 9.813 12.932 -6.802 1.00 71.25 84 MET A C 1
ATOM 700 O O . MET A 1 84 ? 9.039 13.854 -7.024 1.00 71.25 84 MET A O 1
ATOM 704 N N . ASN A 1 85 ? 10.820 13.029 -5.930 1.00 66.50 85 ASN A N 1
ATOM 705 C CA . ASN A 1 85 ? 11.131 14.257 -5.198 1.00 66.50 85 ASN A CA 1
ATOM 706 C C . ASN A 1 85 ? 11.934 15.273 -6.024 1.00 66.50 85 ASN A C 1
ATOM 708 O O . ASN A 1 85 ? 12.220 16.366 -5.535 1.00 66.50 85 ASN A O 1
ATOM 712 N N . LYS A 1 86 ? 12.303 14.952 -7.273 1.00 63.22 86 LYS A N 1
ATOM 713 C CA . LYS A 1 86 ? 12.794 15.980 -8.192 1.00 63.22 86 LYS A CA 1
ATOM 714 C C . LYS A 1 86 ? 11.598 16.836 -8.604 1.00 63.22 86 LYS A C 1
ATOM 716 O O . LYS A 1 86 ? 10.591 16.260 -9.016 1.00 63.22 86 LYS A O 1
ATOM 721 N N . PRO A 1 87 ? 11.692 18.177 -8.535 1.00 57.12 87 PRO A N 1
ATOM 722 C CA . PRO A 1 87 ? 10.639 19.036 -9.047 1.00 57.12 87 PRO A CA 1
ATOM 723 C C . PRO A 1 87 ? 10.376 18.630 -10.493 1.00 57.12 87 PRO A C 1
ATOM 725 O O . PRO A 1 87 ? 11.273 18.658 -11.341 1.00 57.12 87 PRO A O 1
ATOM 728 N N . ILE A 1 88 ? 9.158 18.151 -10.735 1.00 55.16 88 ILE A N 1
ATOM 729 C CA . ILE A 1 88 ? 8.691 17.758 -12.054 1.00 55.16 88 ILE A CA 1
ATOM 730 C C . ILE A 1 88 ? 8.851 19.002 -12.927 1.00 55.16 88 ILE A C 1
ATOM 732 O O . ILE A 1 88 ? 8.121 19.976 -12.755 1.00 55.16 88 ILE A O 1
ATOM 736 N N .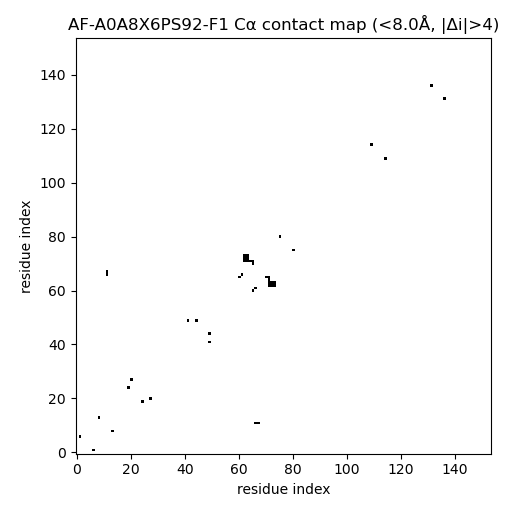 LYS A 1 89 ? 9.813 18.991 -13.858 1.00 50.59 89 LYS A N 1
ATOM 737 C CA . LYS A 1 89 ? 9.779 19.894 -15.011 1.00 50.59 89 LYS A CA 1
ATOM 738 C C . LYS A 1 89 ? 8.572 19.446 -15.825 1.00 50.59 89 LYS A C 1
ATOM 740 O O . LYS A 1 89 ? 8.672 18.530 -16.638 1.00 50.59 89 LYS A O 1
ATOM 745 N N . SER A 1 90 ? 7.405 19.972 -15.479 1.00 43.03 90 SER A N 1
ATOM 746 C CA . SER A 1 90 ? 6.142 19.590 -16.080 1.00 43.03 90 SER A CA 1
ATOM 747 C C . SER A 1 90 ? 6.176 19.973 -17.552 1.00 43.03 90 SER A C 1
ATOM 749 O O . SER A 1 90 ? 6.189 21.145 -17.920 1.00 43.03 90 SER A O 1
ATOM 751 N N . ALA A 1 91 ? 6.143 18.957 -18.412 1.00 44.97 91 ALA A N 1
ATOM 752 C CA . ALA A 1 91 ? 5.411 19.092 -19.654 1.00 44.97 91 ALA A CA 1
ATOM 753 C C . ALA A 1 91 ? 3.983 19.486 -19.254 1.00 44.97 91 ALA A C 1
ATOM 755 O O . ALA A 1 91 ? 3.279 18.728 -18.583 1.00 44.97 91 ALA A O 1
ATOM 756 N N . LYS A 1 92 ? 3.603 20.727 -19.563 1.00 43.38 92 LYS A N 1
ATOM 757 C CA . LYS A 1 92 ? 2.254 21.243 -19.349 1.00 43.38 92 LYS A CA 1
ATOM 758 C C . LYS A 1 92 ? 1.290 20.410 -20.198 1.00 43.38 92 LYS A C 1
ATOM 760 O O . LYS A 1 92 ? 1.134 20.679 -21.381 1.00 43.38 92 LYS A O 1
ATOM 765 N N . SER A 1 93 ? 0.629 19.427 -19.593 1.00 34.47 93 SER A N 1
ATOM 766 C CA . SER A 1 93 ? -0.698 19.017 -20.045 1.00 34.47 93 SER A CA 1
ATOM 767 C C . SER A 1 93 ? -1.684 19.911 -19.308 1.00 34.47 93 SER A C 1
ATOM 769 O O . SER A 1 93 ? -1.870 19.790 -18.098 1.00 34.47 93 SER A O 1
ATOM 771 N N . ALA A 1 94 ? -2.229 20.889 -20.020 1.00 44.56 94 ALA A N 1
ATOM 772 C CA . ALA A 1 94 ? -3.272 21.755 -19.504 1.00 44.56 94 ALA A CA 1
ATOM 773 C C . ALA A 1 94 ? -4.543 20.928 -19.274 1.00 44.56 94 ALA A C 1
ATOM 775 O O . ALA A 1 94 ? -5.032 20.344 -20.230 1.00 44.56 94 ALA A O 1
ATOM 776 N N . VAL A 1 95 ? -5.048 20.886 -18.036 1.00 39.09 95 VAL A N 1
ATOM 777 C CA . VAL A 1 95 ? -6.470 21.026 -17.660 1.00 39.09 95 VAL A CA 1
ATOM 778 C C . VAL A 1 95 ? -6.553 21.186 -16.131 1.00 39.09 95 VAL A C 1
ATOM 780 O O . VAL A 1 95 ? -6.099 20.325 -15.388 1.00 39.09 95 VAL A O 1
ATOM 783 N N . GLY A 1 96 ? -7.187 22.282 -15.694 1.00 37.72 96 GLY A N 1
ATOM 784 C CA . GLY A 1 96 ? -8.012 22.347 -14.480 1.00 37.72 96 GLY A CA 1
ATOM 785 C C . GLY A 1 96 ? -7.345 22.612 -13.122 1.00 37.72 96 GLY A C 1
ATOM 786 O O . GLY A 1 96 ? -6.833 21.700 -12.491 1.00 37.72 96 GLY A O 1
ATOM 787 N N . GLY A 1 97 ? -7.546 23.826 -12.589 1.00 36.00 97 GLY A N 1
ATOM 788 C CA . GLY A 1 97 ? -7.829 23.993 -11.154 1.00 36.00 97 GLY A CA 1
ATOM 789 C C . GLY A 1 97 ? -6.765 24.660 -10.275 1.00 36.00 97 GLY A C 1
ATOM 790 O O . GLY A 1 97 ? -6.006 23.991 -9.589 1.00 36.00 97 GLY A O 1
ATOM 791 N N . GLY A 1 98 ? -6.805 25.996 -10.248 1.00 45.28 98 GLY A N 1
ATOM 792 C CA . GLY A 1 98 ? -6.541 26.881 -9.103 1.00 45.28 98 GLY A CA 1
ATOM 793 C C . GLY A 1 98 ? -5.470 26.520 -8.065 1.00 45.28 98 GLY A C 1
ATOM 794 O O . GLY A 1 98 ? -5.755 25.816 -7.100 1.00 45.28 98 GLY A O 1
ATOM 795 N N . ARG A 1 99 ? -4.319 27.203 -8.135 1.00 37.69 99 ARG A N 1
ATOM 796 C CA . ARG A 1 99 ? -3.604 27.709 -6.948 1.00 37.69 99 ARG A CA 1
ATOM 797 C C . ARG A 1 99 ? -3.015 29.090 -7.231 1.00 37.69 99 ARG A C 1
ATOM 799 O O . ARG A 1 99 ? -2.412 29.321 -8.274 1.00 37.69 99 ARG A O 1
ATOM 806 N N . ILE A 1 100 ? -3.238 29.991 -6.282 1.00 46.91 100 ILE A N 1
ATOM 807 C CA . ILE A 1 100 ? -2.772 31.375 -6.253 1.00 46.91 100 ILE A CA 1
ATOM 808 C C . ILE A 1 100 ? -1.405 31.354 -5.564 1.00 46.91 100 ILE A C 1
ATOM 810 O O . ILE A 1 100 ? -1.350 30.967 -4.402 1.00 46.91 100 ILE A O 1
ATOM 814 N N . SER A 1 101 ? -0.337 31.677 -6.302 1.00 40.66 101 SER A N 1
ATOM 815 C CA . SER A 1 101 ? 0.905 32.335 -5.842 1.00 40.66 101 SER A CA 1
ATOM 816 C C . SER A 1 101 ? 1.978 32.242 -6.942 1.00 40.66 101 SER A C 1
ATOM 818 O O . SER A 1 101 ? 2.434 31.135 -7.234 1.00 40.66 101 SER A O 1
ATOM 820 N N . PRO A 1 102 ? 2.427 33.363 -7.537 1.00 43.66 102 PRO A N 1
ATOM 821 C CA . PRO A 1 102 ? 3.594 33.382 -8.403 1.00 43.66 102 PRO A CA 1
ATOM 822 C C . PRO A 1 102 ? 4.825 33.718 -7.553 1.00 43.66 102 PRO A C 1
ATOM 824 O O . PRO A 1 102 ? 4.965 34.833 -7.064 1.00 43.66 102 PRO A O 1
ATOM 827 N N . SER A 1 103 ? 5.724 32.756 -7.366 1.00 40.09 103 SER A N 1
ATOM 828 C CA . SER A 1 103 ? 7.122 33.072 -7.065 1.00 40.09 103 SER A CA 1
ATOM 829 C C . SER A 1 103 ? 7.923 32.638 -8.280 1.00 40.09 103 SER A C 1
ATOM 831 O O . SER A 1 103 ? 8.399 31.507 -8.369 1.00 40.09 103 SER A O 1
ATOM 833 N N . VAL A 1 104 ? 7.928 33.509 -9.286 1.00 40.78 104 VAL A N 1
ATOM 834 C CA . VAL A 1 104 ? 8.755 33.363 -10.481 1.00 40.78 104 VAL A CA 1
ATOM 835 C C . VAL A 1 104 ? 10.145 33.867 -10.121 1.00 40.78 104 VAL A C 1
ATOM 837 O O . VAL A 1 104 ? 10.329 35.032 -9.789 1.00 40.78 104 VAL A O 1
ATOM 840 N N . SER A 1 105 ? 11.108 32.953 -10.102 1.00 42.91 105 SER A N 1
ATOM 841 C CA . SER A 1 105 ? 12.529 33.287 -10.050 1.00 42.91 105 SER A CA 1
ATOM 842 C C . SER A 1 105 ? 13.014 33.474 -11.488 1.00 42.91 105 SER A C 1
ATOM 844 O O . SER A 1 105 ? 12.668 32.674 -12.356 1.00 42.91 105 SER A O 1
ATOM 846 N N . ASP A 1 106 ? 13.817 34.516 -11.721 1.00 41.50 106 ASP A N 1
ATOM 847 C CA . ASP A 1 106 ? 14.320 35.045 -13.009 1.00 41.50 106 ASP A CA 1
ATOM 848 C C . ASP A 1 106 ? 15.115 34.067 -13.915 1.00 41.50 106 ASP A C 1
ATOM 850 O O . ASP A 1 106 ? 15.784 34.475 -14.862 1.00 41.50 106 ASP A O 1
ATOM 854 N N . ALA A 1 107 ? 15.051 32.756 -13.676 1.00 45.62 107 ALA A N 1
ATOM 855 C CA . ALA A 1 107 ? 15.720 31.727 -14.474 1.00 45.62 107 ALA A CA 1
ATOM 856 C C . ALA A 1 107 ? 14.845 31.139 -15.609 1.00 45.62 107 ALA A C 1
ATOM 858 O O . ALA A 1 107 ? 15.296 30.254 -16.340 1.00 45.62 107 ALA A O 1
ATOM 859 N N . GLU A 1 108 ? 13.608 31.615 -15.794 1.00 48.25 108 GLU A N 1
ATOM 860 C CA . GLU A 1 108 ? 12.649 31.140 -16.814 1.00 48.25 108 GLU A CA 1
ATO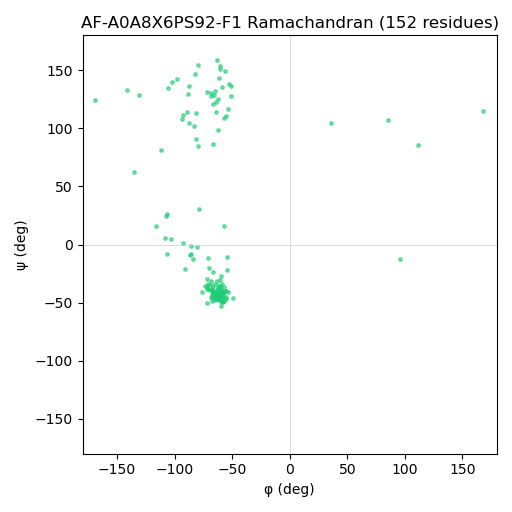M 861 C C . GLU A 1 108 ? 12.906 31.676 -18.245 1.00 48.25 108 GLU A C 1
ATOM 863 O O . GLU A 1 108 ? 11.987 31.804 -19.051 1.00 48.25 108 GLU A O 1
ATOM 868 N N . LEU A 1 109 ? 14.165 31.950 -18.606 1.00 46.09 109 LEU A N 1
ATOM 869 C CA . LEU A 1 109 ? 14.565 32.439 -19.937 1.00 46.09 109 LEU A CA 1
ATOM 870 C C . LEU A 1 109 ? 15.296 31.402 -20.805 1.00 46.09 109 LEU A C 1
ATOM 872 O O . LEU A 1 109 ? 15.992 31.770 -21.744 1.00 46.09 109 LEU A O 1
ATOM 876 N N . ASN A 1 110 ? 15.102 30.100 -20.579 1.00 55.28 110 ASN A N 1
ATOM 877 C CA . ASN A 1 110 ? 15.254 29.165 -21.701 1.00 55.28 110 ASN A CA 1
ATOM 878 C C . ASN A 1 110 ? 13.941 29.203 -22.474 1.00 55.28 110 ASN A C 1
ATOM 880 O O . ASN A 1 110 ? 12.978 28.520 -22.121 1.00 55.28 110 ASN A O 1
ATOM 884 N N . THR A 1 111 ? 13.876 30.097 -23.458 1.00 63.84 111 THR A N 1
ATOM 885 C CA . THR A 1 111 ? 12.652 30.363 -24.208 1.00 63.84 111 THR A CA 1
ATOM 886 C C . THR A 1 111 ? 12.112 29.067 -24.835 1.00 63.84 111 THR A C 1
ATOM 888 O O . THR A 1 111 ? 12.896 28.198 -25.224 1.00 63.84 111 THR A O 1
ATOM 891 N N . PRO A 1 112 ? 10.785 28.911 -25.009 1.00 72.75 112 PRO A N 1
ATOM 892 C CA . PRO A 1 112 ? 10.219 27.785 -25.763 1.00 72.75 112 PRO A CA 1
ATOM 893 C C . PRO A 1 112 ? 10.806 27.677 -27.182 1.00 72.75 112 PRO A C 1
ATOM 895 O O . PRO A 1 112 ? 10.802 26.605 -27.782 1.00 72.75 112 PRO A O 1
ATOM 898 N N . GLN A 1 113 ? 11.362 28.768 -27.719 1.00 80.25 113 GLN A N 1
ATOM 899 C CA . GLN A 1 113 ? 12.110 28.736 -28.969 1.00 80.25 113 GLN A CA 1
ATOM 900 C C . GLN A 1 113 ? 13.426 27.964 -28.859 1.00 80.25 113 GLN A C 1
ATOM 902 O O . GLN A 1 113 ? 13.772 27.243 -29.790 1.00 80.25 113 GLN A O 1
ATOM 907 N N . ASP A 1 114 ? 14.158 28.074 -27.754 1.00 83.94 114 ASP A N 1
ATOM 908 C CA . ASP A 1 114 ? 15.436 27.380 -27.588 1.00 83.94 114 ASP A CA 1
ATOM 909 C C . ASP A 1 114 ? 15.237 25.876 -27.384 1.00 83.94 114 ASP A C 1
ATOM 911 O O . ASP A 1 114 ? 15.984 25.081 -27.954 1.00 83.94 114 ASP A O 1
ATOM 915 N N . SER A 1 115 ? 14.168 25.459 -26.694 1.00 82.75 115 SER A N 1
ATOM 916 C CA . SER A 1 115 ? 13.816 24.035 -26.616 1.00 82.75 115 SER A CA 1
ATOM 917 C C . SER A 1 115 ? 13.462 23.455 -27.988 1.00 82.75 115 SER A C 1
ATOM 919 O O . SER A 1 115 ? 13.921 22.365 -28.326 1.00 82.75 115 SER A O 1
ATOM 921 N N . ILE A 1 116 ? 12.712 24.203 -28.807 1.00 89.69 116 ILE A N 1
ATOM 922 C CA . ILE A 1 116 ? 12.371 23.796 -30.179 1.00 89.69 116 ILE A CA 1
ATOM 923 C C . ILE A 1 116 ? 13.627 23.738 -31.061 1.00 89.69 116 ILE A C 1
ATOM 925 O O . ILE A 1 116 ? 13.791 22.795 -31.832 1.00 89.69 116 ILE A O 1
ATOM 929 N N . LYS A 1 117 ? 14.554 24.697 -30.943 1.00 92.12 117 LYS A N 1
ATOM 930 C CA . LYS A 1 117 ? 15.825 24.674 -31.693 1.00 92.12 117 LYS A CA 1
ATOM 931 C C . LYS A 1 117 ? 16.661 23.439 -31.351 1.00 92.12 117 LYS A C 1
ATOM 933 O O . LYS A 1 117 ? 17.171 22.787 -32.262 1.00 92.12 117 LYS A O 1
ATOM 938 N N . VAL A 1 118 ? 16.764 23.096 -30.064 1.00 93.44 118 VAL A N 1
ATOM 939 C CA . VAL A 1 118 ? 17.464 21.886 -29.599 1.00 93.44 118 VAL A CA 1
ATOM 940 C C . VAL A 1 118 ? 16.788 20.621 -30.132 1.00 93.44 118 VAL A C 1
ATOM 942 O O . VAL A 1 118 ? 17.470 19.702 -30.588 1.00 93.44 118 VAL A O 1
ATOM 945 N N . GLU A 1 119 ? 15.456 20.572 -30.135 1.00 93.31 119 GLU A N 1
ATOM 946 C CA . GLU A 1 119 ? 14.703 19.449 -30.697 1.00 93.31 119 GLU A CA 1
ATOM 947 C C . GLU A 1 119 ? 14.929 19.304 -32.209 1.00 93.31 119 GLU A C 1
ATOM 949 O O . GLU A 1 119 ? 15.262 18.214 -32.675 1.00 93.31 119 GLU A O 1
ATOM 954 N N . ILE A 1 120 ? 14.856 20.400 -32.972 1.00 94.75 120 ILE A N 1
ATOM 955 C CA . ILE A 1 120 ? 15.149 20.414 -34.414 1.00 94.75 120 ILE A CA 1
ATOM 956 C C . ILE A 1 120 ? 16.574 19.919 -34.679 1.00 94.75 120 ILE A C 1
ATOM 958 O O . ILE A 1 120 ? 16.786 19.104 -35.577 1.00 94.75 120 ILE A O 1
ATOM 962 N N . GLN A 1 121 ? 17.554 20.382 -33.902 1.00 95.69 121 GLN A N 1
ATOM 963 C CA . GLN A 1 121 ? 18.943 19.946 -34.037 1.00 95.69 121 GLN A CA 1
ATOM 964 C C . GLN A 1 121 ? 19.098 18.445 -33.745 1.00 95.69 121 GLN A C 1
ATOM 966 O O . GLN A 1 121 ? 19.763 17.735 -34.501 1.00 95.69 121 GLN A O 1
ATOM 971 N N . SER A 1 122 ? 18.436 17.943 -32.701 1.00 95.56 122 SER A N 1
ATOM 972 C CA . SER A 1 122 ? 18.406 16.515 -32.363 1.00 95.56 122 SER A CA 1
ATOM 973 C C . SER A 1 122 ? 17.769 15.674 -33.475 1.00 95.56 122 SER A C 1
ATOM 975 O O . SER A 1 122 ? 18.297 14.624 -33.848 1.00 95.56 122 SER A O 1
ATOM 977 N N . LEU A 1 123 ? 16.664 16.143 -34.061 1.00 95.62 123 LEU A N 1
ATOM 978 C CA . LEU A 1 123 ? 15.981 15.464 -35.163 1.00 95.62 123 LEU A CA 1
ATOM 979 C C . LEU A 1 123 ? 16.830 15.426 -36.437 1.00 95.62 123 LEU A C 1
ATOM 981 O O . LEU A 1 123 ? 16.916 14.371 -37.065 1.00 95.62 123 LEU A O 1
ATOM 985 N N . LYS A 1 124 ? 17.507 16.528 -36.782 1.00 95.94 124 LYS A N 1
ATOM 986 C CA . LYS A 1 124 ? 18.464 16.565 -37.902 1.00 95.94 124 LYS A CA 1
ATOM 987 C C . LYS A 1 124 ? 19.580 15.542 -37.709 1.00 95.94 124 LYS A C 1
ATOM 989 O O . LYS A 1 124 ? 19.794 14.704 -38.579 1.00 95.94 124 LYS A O 1
ATOM 994 N N . TYR A 1 125 ? 20.191 15.523 -36.525 1.00 95.81 125 TYR A N 1
ATOM 995 C CA . TYR A 1 125 ? 21.224 14.542 -36.194 1.00 95.81 125 TYR A CA 1
ATOM 996 C C . TYR A 1 125 ? 20.712 13.094 -36.288 1.00 95.81 125 TYR A C 1
ATOM 998 O O . TYR A 1 125 ? 21.397 12.213 -36.805 1.00 95.81 125 TYR A O 1
ATOM 1006 N N . ARG A 1 126 ? 19.486 12.821 -35.821 1.00 93.19 126 ARG A N 1
ATOM 1007 C CA . ARG A 1 126 ? 18.867 11.488 -35.933 1.00 93.19 126 ARG A CA 1
ATOM 1008 C C . ARG A 1 126 ? 18.614 11.074 -37.382 1.00 93.19 126 ARG A C 1
ATOM 1010 O O . ARG A 1 126 ? 18.715 9.884 -37.668 1.00 93.19 126 ARG A O 1
ATOM 1017 N N . LEU A 1 127 ? 18.290 12.017 -38.266 1.00 94.06 127 LEU A N 1
ATOM 1018 C CA . LEU A 1 127 ? 18.055 11.754 -39.687 1.00 94.06 127 LEU A CA 1
ATOM 1019 C C . LEU A 1 127 ? 19.360 11.467 -40.443 1.00 94.06 127 LEU A C 1
ATOM 1021 O O . LEU A 1 127 ? 19.388 10.611 -41.321 1.00 94.06 127 LEU A O 1
ATOM 1025 N N . GLU A 1 128 ? 20.444 12.145 -40.070 1.00 95.44 128 GLU A N 1
ATOM 1026 C CA . GLU A 1 128 ? 21.780 11.949 -40.650 1.00 95.44 128 GLU A CA 1
ATOM 1027 C C . GLU A 1 128 ? 22.411 10.602 -40.264 1.00 95.44 128 GLU A C 1
ATOM 1029 O O . GLU A 1 128 ? 23.315 10.105 -40.944 1.00 95.44 128 GLU A O 1
ATOM 1034 N N . ARG A 1 129 ? 21.938 9.968 -39.182 1.00 94.12 129 ARG A N 1
ATOM 1035 C CA . ARG A 1 129 ? 22.412 8.641 -38.784 1.00 94.12 129 ARG A CA 1
ATOM 1036 C C . ARG A 1 129 ? 22.054 7.601 -39.843 1.00 94.12 129 ARG A C 1
ATOM 1038 O O . ARG A 1 129 ? 20.887 7.340 -40.125 1.00 94.12 129 ARG A O 1
ATOM 1045 N N . ARG A 1 130 ? 23.078 6.920 -40.366 1.00 94.19 130 ARG A N 1
ATOM 1046 C CA . ARG A 1 130 ? 22.889 5.733 -41.206 1.00 94.19 130 ARG A CA 1
ATOM 1047 C C . ARG A 1 130 ? 22.190 4.639 -40.403 1.00 94.19 130 ARG A C 1
ATOM 1049 O O . ARG A 1 130 ? 22.676 4.236 -39.349 1.00 94.19 130 ARG A O 1
ATOM 1056 N N . ASN A 1 131 ? 21.077 4.146 -40.932 1.00 90.00 131 ASN A N 1
ATOM 1057 C CA . ASN A 1 131 ? 20.332 3.030 -40.363 1.00 90.00 131 ASN A CA 1
ATOM 1058 C C . ASN A 1 131 ? 20.624 1.754 -41.162 1.00 90.00 131 ASN A C 1
ATOM 1060 O O . ASN A 1 131 ? 20.715 1.785 -42.389 1.00 90.00 131 ASN A O 1
ATOM 1064 N N . VAL A 1 132 ? 20.765 0.629 -40.464 1.00 94.06 132 VAL A N 1
ATOM 1065 C CA . VAL A 1 132 ? 20.903 -0.701 -41.073 1.00 94.06 132 VAL A CA 1
ATOM 1066 C C . VAL A 1 132 ? 19.534 -1.375 -41.055 1.00 94.06 132 VAL A C 1
ATOM 1068 O O . VAL A 1 132 ? 18.771 -1.208 -40.105 1.00 94.06 132 VAL A O 1
ATOM 1071 N N . LYS A 1 133 ? 19.203 -2.132 -42.107 1.00 96.50 133 LYS A N 1
ATOM 1072 C CA . LYS A 1 133 ? 17.948 -2.894 -42.151 1.00 96.50 133 LYS A CA 1
ATOM 1073 C C . LYS A 1 133 ? 17.894 -3.875 -40.982 1.00 96.50 133 LYS A C 1
ATOM 1075 O O . LYS A 1 133 ? 18.866 -4.590 -40.747 1.00 96.50 133 LYS A O 1
ATOM 1080 N N . ILE A 1 134 ? 16.745 -3.946 -40.311 1.00 96.88 134 ILE A N 1
ATOM 1081 C CA . ILE A 1 134 ? 16.555 -4.832 -39.158 1.00 96.88 134 ILE A CA 1
ATOM 1082 C C . ILE A 1 134 ? 16.874 -6.287 -39.497 1.00 96.88 134 ILE A C 1
ATOM 1084 O O . ILE A 1 134 ? 17.572 -6.922 -38.727 1.00 96.88 134 ILE A O 1
ATOM 1088 N N . SER A 1 135 ? 16.490 -6.766 -40.686 1.00 96.50 135 SER A N 1
ATOM 1089 C CA . SER A 1 135 ? 16.827 -8.116 -41.151 1.00 96.50 135 SER A CA 1
ATOM 1090 C C . SER A 1 135 ? 18.332 -8.371 -41.123 1.00 96.50 135 SER A C 1
ATOM 1092 O O . SER A 1 135 ? 18.778 -9.364 -40.570 1.00 96.50 135 SER A O 1
ATOM 1094 N N . LYS A 1 136 ? 19.137 -7.418 -41.608 1.00 96.69 136 LYS A N 1
ATOM 1095 C CA . LYS A 1 136 ? 20.595 -7.553 -41.617 1.00 96.69 136 LYS A CA 1
ATOM 1096 C C . LYS A 1 136 ? 21.189 -7.541 -40.210 1.00 96.69 136 LYS A C 1
ATOM 1098 O O . LYS A 1 136 ? 22.151 -8.258 -39.960 1.00 96.69 136 LYS A O 1
ATOM 1103 N N . VAL A 1 137 ? 20.643 -6.720 -39.311 1.00 96.81 137 VAL A N 1
ATOM 1104 C CA . VAL A 1 137 ? 21.051 -6.711 -37.899 1.00 96.81 137 VAL A CA 1
ATOM 1105 C C . VAL A 1 137 ? 20.699 -8.052 -37.253 1.00 96.81 137 VAL A C 1
ATOM 1107 O O . VAL A 1 137 ? 21.566 -8.663 -36.641 1.00 96.81 137 VAL A O 1
ATOM 1110 N N . SER A 1 138 ? 19.475 -8.544 -37.448 1.00 96.12 138 SER A N 1
ATOM 1111 C CA . SER A 1 138 ? 19.013 -9.839 -36.945 1.00 96.12 138 SER A CA 1
ATOM 1112 C C . SER A 1 138 ? 19.888 -10.995 -37.430 1.00 96.12 138 SER A C 1
ATOM 1114 O O . SER A 1 138 ? 20.354 -11.766 -36.597 1.00 96.12 138 SER A O 1
ATOM 1116 N N . ASP A 1 139 ? 20.193 -11.067 -38.729 1.00 96.19 139 ASP A N 1
ATOM 1117 C CA . ASP A 1 139 ? 21.053 -12.115 -39.297 1.00 96.19 139 ASP A CA 1
ATOM 1118 C C . ASP A 1 139 ? 22.460 -12.100 -38.676 1.00 96.19 139 ASP A C 1
ATOM 1120 O O . ASP A 1 139 ? 23.026 -13.147 -38.371 1.00 96.19 139 ASP A O 1
ATOM 1124 N N . LEU A 1 140 ? 23.033 -10.908 -38.456 1.00 96.31 140 LEU A N 1
ATOM 1125 C CA . LEU A 1 140 ? 24.343 -10.764 -37.812 1.00 96.31 140 LEU A CA 1
ATOM 1126 C C . LEU A 1 140 ? 24.316 -11.203 -36.345 1.00 96.31 140 LEU A C 1
ATOM 1128 O O . LEU A 1 140 ? 25.258 -11.851 -35.899 1.00 96.31 140 LEU A O 1
ATOM 1132 N N . TYR A 1 141 ? 23.259 -10.860 -35.603 1.00 95.62 141 TYR A N 1
ATOM 1133 C CA . TYR A 1 141 ? 23.095 -11.279 -34.209 1.00 95.62 141 TYR A CA 1
ATOM 1134 C C . TYR A 1 141 ? 22.939 -12.796 -34.089 1.00 95.62 141 TYR A C 1
ATOM 1136 O O . TYR A 1 141 ? 23.579 -13.394 -33.227 1.00 95.62 141 TYR A O 1
ATOM 1144 N N . ILE A 1 142 ? 22.132 -13.415 -34.956 1.00 95.12 142 ILE A N 1
ATOM 1145 C CA . ILE A 1 142 ? 21.957 -14.874 -34.994 1.00 95.12 142 ILE A CA 1
ATOM 1146 C C . ILE A 1 142 ? 23.302 -15.545 -35.269 1.00 95.12 142 ILE A C 1
ATOM 1148 O O . ILE A 1 142 ? 23.754 -16.343 -34.456 1.00 95.12 142 ILE A O 1
ATOM 1152 N N . ASN A 1 143 ? 23.992 -15.136 -36.336 1.00 94.94 143 ASN A N 1
ATOM 1153 C CA . ASN A 1 143 ? 25.290 -15.702 -36.700 1.00 94.94 143 ASN A CA 1
ATOM 1154 C C . ASN A 1 143 ? 26.341 -15.514 -35.588 1.00 94.94 143 ASN A C 1
ATOM 1156 O O . ASN A 1 143 ? 27.115 -16.421 -35.297 1.00 94.94 143 ASN A O 1
ATOM 1160 N N . PHE A 1 144 ? 26.3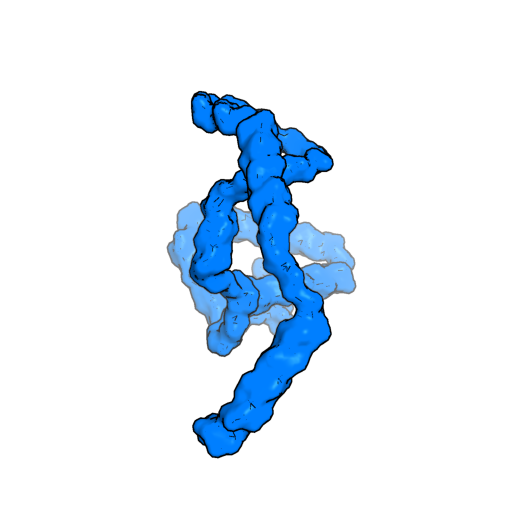45 -14.355 -34.917 1.00 94.12 144 PHE A N 1
ATOM 1161 C CA . PHE A 1 144 ? 27.213 -14.121 -33.763 1.00 94.12 144 PHE A CA 1
ATOM 1162 C C . PHE A 1 144 ? 26.946 -15.139 -32.648 1.00 94.12 144 PHE A C 1
ATOM 1164 O O . PHE A 1 144 ? 27.880 -15.763 -32.154 1.00 94.12 144 PHE A O 1
ATOM 1171 N N . PHE A 1 145 ? 25.689 -15.349 -32.254 1.00 92.94 145 PHE A N 1
ATOM 1172 C CA . PHE A 1 145 ? 25.383 -16.299 -31.184 1.00 92.94 145 PHE A CA 1
ATOM 1173 C C . PHE A 1 145 ? 25.588 -17.761 -31.598 1.00 92.94 145 PHE A C 1
ATOM 1175 O O . PHE A 1 145 ? 26.067 -18.535 -30.775 1.00 92.94 145 PHE A O 1
ATOM 1182 N N . GLU A 1 146 ? 25.329 -18.129 -32.855 1.00 92.00 146 GLU A N 1
ATOM 1183 C CA . GLU A 1 146 ? 25.635 -19.466 -33.389 1.00 92.00 146 GLU A CA 1
ATOM 1184 C C . GLU A 1 146 ? 27.140 -19.762 -33.347 1.00 92.00 146 GLU A C 1
ATOM 1186 O O . GLU A 1 146 ? 27.555 -20.837 -32.909 1.00 92.00 146 GLU A O 1
ATOM 1191 N N . GLN A 1 147 ? 27.973 -18.786 -33.721 1.00 91.00 147 GLN A N 1
ATOM 1192 C CA . GLN A 1 147 ? 29.430 -18.924 -33.714 1.00 91.00 147 GLN A CA 1
ATOM 1193 C C . GLN A 1 147 ? 29.991 -19.212 -32.310 1.00 91.00 147 GLN A C 1
ATOM 1195 O O . GLN A 1 147 ? 30.956 -19.966 -32.173 1.00 91.00 147 GLN A O 1
ATOM 1200 N N . TYR A 1 148 ? 29.393 -18.629 -31.269 1.00 88.94 148 TYR A N 1
ATOM 1201 C CA . TYR A 1 148 ? 29.848 -18.771 -29.880 1.00 88.94 148 TYR A CA 1
ATOM 1202 C C . TYR A 1 148 ? 28.994 -19.728 -29.043 1.00 88.94 148 TYR A C 1
ATOM 1204 O O . TYR A 1 148 ? 29.265 -19.898 -27.853 1.00 88.94 148 TYR A O 1
ATOM 1212 N N . GLN A 1 149 ? 28.010 -20.400 -29.644 1.00 85.75 149 GLN A N 1
ATOM 1213 C CA . GLN A 1 149 ? 27.104 -21.303 -28.932 1.00 85.75 149 GLN A CA 1
ATOM 1214 C C . GLN A 1 149 ? 27.858 -22.423 -28.202 1.00 85.75 149 GLN A C 1
ATOM 1216 O O . GLN A 1 149 ? 27.512 -22.773 -27.080 1.00 85.75 149 GLN A O 1
ATOM 1221 N N . ASN A 1 150 ? 28.938 -22.931 -28.800 1.00 81.50 150 ASN A N 1
ATOM 1222 C CA . ASN A 1 150 ? 29.756 -24.006 -28.228 1.00 81.50 150 ASN A CA 1
ATOM 1223 C C . ASN A 1 150 ? 30.852 -23.507 -27.266 1.00 81.50 150 ASN A C 1
ATOM 1225 O O . ASN A 1 150 ? 31.618 -24.311 -26.742 1.00 81.50 150 ASN A O 1
ATOM 1229 N N . MET A 1 151 ? 30.967 -22.190 -27.068 1.00 81.06 151 MET A N 1
ATOM 1230 C CA . MET A 1 151 ? 31.958 -21.564 -26.182 1.00 81.06 151 MET A CA 1
ATOM 1231 C C . MET A 1 151 ? 31.344 -21.027 -24.884 1.00 81.06 151 MET A C 1
ATOM 1233 O O . MET A 1 151 ? 32.083 -20.619 -23.988 1.00 81.06 151 MET A O 1
ATOM 1237 N N . MET A 1 152 ? 30.013 -21.017 -24.769 1.00 74.62 152 MET A N 1
ATOM 1238 C CA . MET A 1 152 ? 29.317 -20.595 -23.556 1.00 74.62 152 MET A CA 1
ATOM 1239 C C . MET A 1 152 ? 29.132 -21.793 -22.608 1.00 74.62 152 MET A C 1
ATOM 1241 O O . MET A 1 152 ? 28.651 -22.838 -23.050 1.00 74.62 152 MET A O 1
ATOM 1245 N N . PRO A 1 153 ? 29.509 -21.676 -21.320 1.00 77.06 153 PRO A N 1
ATOM 1246 C CA . PRO A 1 153 ? 29.272 -22.731 -20.337 1.00 77.06 153 PRO A CA 1
ATOM 1247 C C . PRO A 1 153 ? 27.772 -23.008 -20.167 1.00 77.06 153 PRO A C 1
ATOM 1249 O O . PRO A 1 153 ? 26.971 -22.073 -20.212 1.00 77.06 153 PRO A O 1
ATOM 1252 N N . SER A 1 154 ? 27.417 -24.284 -19.970 1.00 67.19 154 SER A N 1
ATOM 1253 C CA . SER A 1 154 ? 26.064 -24.715 -19.574 1.00 67.19 154 SER A CA 1
ATOM 1254 C C . SER A 1 154 ? 25.715 -24.300 -18.149 1.00 67.19 154 SER A C 1
ATOM 1256 O O . SER A 1 154 ? 26.631 -24.317 -17.295 1.00 67.19 154 SER A O 1
#

Nearest PDB structures (foldseek):
  6n9g-assembly2_B  TM=8.403E-01  e=7.740E-12  Bos taurus
  6n9g-assembly1_A  TM=8.304E-01  e=7.228E-12  Bos taurus
  7shf-assembly1_C  TM=7.792E-01  e=7.740E-12  Homo sapiens
  7ewr-assembly1_C  TM=7.825E-01  e=5.398E-10  Homo sapiens
  2pbi-assembly2_C  TM=6.752E-01  e=1.454E-05  Mus musculus

Sequence (154 aa):
MQNKTRLELADYEAENLARLQKMFSRKWEFIFMQAEAQAKVDKKRDKLERKVLDSQERAFWDVHRPVPGCVNTTEMDIKKACRMNKPIKSAKSAVGGGRISPSVSDAELNTPQDSIKVEIQSLKYRLERRNVKISKVSDLYINFFEQYQNMMPS

Radius of gyration: 29.66 Å; Cα contacts (8 Å, |Δi|>4): 22; chains: 1; bounding box: 59×60×66 Å

InterPro domains:
  IPR036284 G-protein gamma-like domain superfamily [SSF48670] (109-149)
  IPR040759 Regulator of G-protein signalling, DHEX domain [PF18148] (1-78)
  IPR047016 Regulator of G protein signaling 6/7/9/11 [PTHR45746] (1-150)
  IPR047017 Regulator of G-protein signalling 6/7/9/11, DHEX domain superfamily [G3DSA:1.10.1240.60] (1-84)

pLDDT: mean 80.79, std 19.31, range [34.47, 97.5]

Solvent-accessible surface area (backbone atoms only — not comparable to full-atom values): 9872 Å² total; per-residue (Å²): 136,81,96,46,92,90,66,66,70,52,73,71,53,48,53,49,49,54,50,48,49,66,74,38,51,95,52,38,68,60,54,51,51,51,54,53,53,51,54,56,55,54,68,74,47,54,75,65,60,43,54,51,50,56,52,51,53,49,56,54,44,48,53,78,59,45,61,91,90,55,85,60,82,76,68,67,57,66,72,59,51,56,56,68,71,42,84,75,82,66,79,84,76,88,76,87,83,90,82,93,78,89,84,81,65,95,74,79,72,74,43,76,66,56,56,49,51,53,49,52,54,52,52,52,55,59,66,71,50,88,79,77,60,65,67,62,53,51,53,51,52,51,53,53,51,62,74,43,55,89,74,56,84,132

Secondary structure (DSSP, 8-state):
----TTSPPPHHHHHHHHHHHHHTGGGHHHHHHHHHHHHHHHHTS-HHHHHHHHHHHHHHHHHHSPPTTS--TT---HHHHHHHTS-------------------TT--S-HHHHHHHHHHHHHHHHHSPPPPHHHHHHHHHHHHHHHGGGS--

Foldseek 3Di:
DDPDPVPDDDPVRVVVVVVVCVVCVVCVVVVVVVVVVVVVVLVPDDPVVSVVVVVVVVVVCCQCPPDPPDDNPPDDDPVRVVVVPPPPPDPDPDDDDDDDDDPDDPPPPPDPVVVVVVVVVVVVVVVPDDDDPPVVVVVVVVVVCVVCVVVDDD

Mean predicted aligned error: 15.08 Å